Protein AF-A0AAP7DFC6-F1 (afdb_monomer)

Radius of gyration: 19.39 Å; Cα contacts (8 Å, |Δi|>4): 65; chains: 1; bounding box: 48×46×33 Å

Structure (mmCIF, N/CA/C/O backbone):
data_AF-A0AAP7DFC6-F1
#
_entry.id   AF-A0AAP7DFC6-F1
#
loop_
_atom_site.group_PDB
_atom_site.id
_atom_site.type_symbol
_atom_site.label_atom_id
_atom_site.label_alt_id
_atom_site.label_comp_id
_atom_site.label_asym_id
_atom_site.label_entity_id
_atom_site.label_seq_id
_atom_site.pdbx_PDB_ins_code
_atom_site.Cartn_x
_atom_site.Cartn_y
_atom_site.Cartn_z
_atom_site.occupancy
_atom_site.B_iso_or_equiv
_atom_site.auth_seq_id
_atom_site.auth_comp_id
_atom_site.auth_asym_id
_atom_site.auth_atom_id
_atom_site.pdbx_PDB_model_num
ATOM 1 N N . MET A 1 1 ? 31.034 40.107 22.214 1.00 41.69 1 MET A N 1
ATOM 2 C CA . MET A 1 1 ? 30.063 39.121 21.702 1.00 41.69 1 MET A CA 1
ATOM 3 C C . MET A 1 1 ? 30.721 38.435 20.524 1.00 41.69 1 MET A C 1
ATOM 5 O O . MET A 1 1 ? 30.723 38.997 19.439 1.00 41.69 1 MET A O 1
ATOM 9 N N . GLU A 1 2 ? 31.366 37.298 20.764 1.00 48.22 2 GLU A N 1
ATOM 10 C CA . GLU A 1 2 ? 31.886 36.445 19.693 1.00 48.22 2 GLU A CA 1
ATOM 11 C C . GLU A 1 2 ? 30.733 35.576 19.196 1.00 48.22 2 GLU A C 1
ATOM 13 O O . GLU A 1 2 ? 30.125 34.833 19.966 1.00 48.22 2 GLU A O 1
ATOM 18 N N . GLN A 1 3 ? 30.376 35.735 17.923 1.00 54.44 3 GLN A N 1
ATOM 19 C CA . GLN A 1 3 ? 29.492 34.796 17.251 1.00 54.44 3 GLN A CA 1
ATOM 20 C C . GLN A 1 3 ? 30.280 33.502 17.051 1.00 54.44 3 GLN A C 1
ATOM 22 O O . GLN A 1 3 ? 31.249 33.473 16.295 1.00 54.44 3 GLN A O 1
ATOM 27 N N . LEU A 1 4 ? 29.871 32.445 17.752 1.00 53.16 4 LEU A N 1
ATOM 28 C CA . LEU A 1 4 ? 30.278 31.079 17.449 1.00 53.16 4 LEU A CA 1
ATOM 29 C C . LEU A 1 4 ? 29.763 30.746 16.045 1.00 53.16 4 LEU A C 1
ATOM 31 O O . LEU A 1 4 ? 28.590 30.420 15.863 1.00 53.16 4 LEU A O 1
ATOM 35 N N . ALA A 1 5 ? 30.637 30.878 15.050 1.00 58.81 5 ALA A N 1
ATOM 36 C CA . ALA A 1 5 ? 30.436 30.291 13.740 1.00 58.81 5 ALA A CA 1
ATOM 37 C C . ALA A 1 5 ? 30.502 28.771 13.918 1.00 58.81 5 ALA A C 1
ATOM 39 O O . ALA A 1 5 ? 31.577 28.194 14.059 1.00 58.81 5 ALA A O 1
ATOM 40 N N . PHE A 1 6 ? 29.339 28.132 13.996 1.00 56.19 6 PHE A N 1
ATOM 41 C CA . PHE A 1 6 ? 29.234 26.685 13.901 1.00 56.19 6 PHE A CA 1
ATOM 42 C C . PHE A 1 6 ? 29.623 26.334 12.459 1.00 56.19 6 PHE A C 1
ATOM 44 O O . PHE A 1 6 ? 28.849 26.625 11.544 1.00 56.19 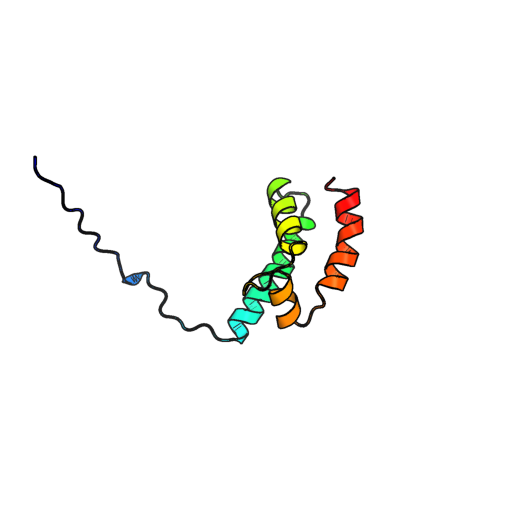6 PHE A O 1
ATOM 51 N N . SER A 1 7 ? 30.832 25.807 12.219 1.00 61.00 7 SER A N 1
ATOM 52 C CA . SER A 1 7 ? 31.097 25.182 10.923 1.00 61.00 7 SER A CA 1
ATOM 53 C C . SER A 1 7 ? 30.172 23.974 10.855 1.00 61.00 7 SER A C 1
ATOM 55 O O . SER A 1 7 ? 30.288 23.015 11.614 1.00 61.00 7 SER A O 1
ATOM 57 N N . LEU A 1 8 ? 29.156 24.071 10.004 1.00 58.00 8 LEU A N 1
ATOM 58 C CA . LEU A 1 8 ? 28.396 22.916 9.562 1.00 58.00 8 LEU A CA 1
ATOM 59 C C . LEU A 1 8 ? 29.299 22.169 8.579 1.00 58.00 8 LEU A C 1
ATOM 61 O O . LEU A 1 8 ? 29.049 22.185 7.377 1.00 58.00 8 LEU A O 1
ATOM 65 N N . ASP A 1 9 ? 30.377 21.568 9.083 1.00 63.34 9 ASP A N 1
ATOM 66 C CA . ASP A 1 9 ? 31.063 20.498 8.368 1.00 63.34 9 ASP A CA 1
ATOM 67 C C . ASP A 1 9 ? 30.095 19.312 8.386 1.00 63.34 9 ASP A C 1
ATOM 69 O O . ASP A 1 9 ? 30.124 18.451 9.264 1.00 63.34 9 ASP A O 1
ATOM 73 N N . VAL A 1 10 ? 29.111 19.371 7.485 1.00 63.66 10 VAL A N 1
ATOM 74 C CA . VAL A 1 10 ? 28.192 18.273 7.223 1.00 63.66 10 VAL A CA 1
ATOM 75 C C . VAL A 1 10 ? 29.051 17.144 6.684 1.00 63.66 10 VAL A C 1
ATOM 77 O O . VAL A 1 10 ? 29.681 17.286 5.640 1.00 63.66 10 VAL A O 1
ATOM 80 N N . ASP A 1 11 ? 29.107 16.057 7.442 1.00 65.50 11 ASP A N 1
ATOM 81 C CA . ASP A 1 11 ? 29.815 14.839 7.084 1.00 65.50 11 ASP A CA 1
ATOM 82 C C . ASP A 1 11 ? 29.197 14.239 5.808 1.00 65.50 11 ASP A C 1
ATOM 84 O O . ASP A 1 11 ? 28.165 13.557 5.841 1.00 65.50 11 ASP A O 1
ATOM 88 N N . THR A 1 12 ? 29.805 14.561 4.663 1.00 63.72 12 THR A N 1
ATOM 89 C CA . THR A 1 12 ? 29.376 14.119 3.329 1.00 63.72 12 THR A CA 1
ATOM 90 C C . THR A 1 12 ? 29.529 12.613 3.139 1.00 63.72 12 THR A C 1
ATOM 92 O O . THR A 1 12 ? 28.966 12.063 2.195 1.00 63.72 12 THR A O 1
ATOM 95 N N . ASP A 1 13 ? 30.224 11.915 4.044 1.00 64.38 13 ASP A N 1
ATOM 96 C CA . ASP A 1 13 ? 30.412 10.462 3.967 1.00 64.38 13 ASP A CA 1
ATOM 97 C C . ASP A 1 13 ? 29.106 9.685 4.237 1.00 64.38 13 ASP A C 1
ATOM 99 O O . ASP A 1 13 ? 29.051 8.465 4.069 1.00 64.38 13 ASP A O 1
ATOM 103 N N . THR A 1 14 ? 28.028 10.384 4.614 1.00 66.00 14 THR A N 1
ATOM 104 C CA . THR A 1 14 ? 26.674 9.825 4.765 1.00 66.00 14 THR A CA 1
ATOM 105 C C . THR A 1 14 ? 25.742 10.102 3.578 1.00 66.00 14 THR A C 1
ATOM 107 O O . THR A 1 14 ? 24.585 9.674 3.600 1.00 66.00 14 THR A O 1
ATOM 110 N N . GLU A 1 15 ? 26.212 10.773 2.519 1.00 67.00 15 GLU A N 1
ATOM 111 C CA . GLU A 1 15 ? 25.395 11.017 1.328 1.00 67.00 15 GLU A CA 1
ATOM 112 C C . GLU A 1 15 ? 25.174 9.726 0.525 1.00 67.00 15 GLU A C 1
ATOM 114 O O . GLU A 1 15 ? 26.094 9.127 -0.043 1.00 67.00 15 GLU A O 1
ATOM 119 N N . PHE A 1 16 ? 23.911 9.301 0.439 1.00 66.75 16 PHE A N 1
ATOM 120 C CA . PHE A 1 16 ? 23.504 8.224 -0.455 1.00 66.75 16 PHE A CA 1
ATOM 121 C C . PHE A 1 16 ? 23.598 8.703 -1.910 1.00 66.75 16 PHE A C 1
ATOM 123 O O . PHE A 1 16 ? 22.709 9.378 -2.419 1.00 66.75 16 PHE A O 1
ATOM 130 N N . ASN A 1 17 ? 24.678 8.318 -2.588 1.00 69.31 17 ASN A N 1
ATOM 131 C CA . ASN A 1 17 ? 24.934 8.624 -3.999 1.00 69.31 17 ASN A CA 1
ATOM 132 C C . ASN A 1 17 ? 24.451 7.513 -4.959 1.00 69.31 17 ASN A C 1
ATOM 134 O O . ASN A 1 17 ? 24.943 7.387 -6.081 1.00 69.31 17 ASN A O 1
ATOM 138 N N . GLY A 1 18 ? 23.518 6.664 -4.517 1.00 76.69 18 GLY A N 1
ATOM 139 C CA . GLY A 1 18 ? 22.971 5.572 -5.323 1.00 76.69 18 GLY A CA 1
ATOM 140 C C . GLY A 1 18 ? 21.841 6.035 -6.244 1.00 76.69 18 GLY A C 1
ATOM 141 O O . GLY A 1 18 ? 20.948 6.772 -5.831 1.00 76.69 18 GLY A O 1
ATOM 142 N N . VAL A 1 19 ? 21.849 5.569 -7.493 1.00 87.81 19 VAL A N 1
ATOM 143 C CA . VAL A 1 19 ? 20.689 5.678 -8.387 1.00 87.81 19 VAL A CA 1
ATOM 144 C C . VAL A 1 19 ? 19.834 4.437 -8.178 1.00 87.81 19 VAL A C 1
ATOM 146 O O . VAL A 1 19 ? 20.325 3.326 -8.362 1.00 87.81 19 VAL A O 1
ATOM 149 N N . TRP A 1 20 ? 18.575 4.630 -7.794 1.00 90.81 20 TRP A N 1
ATOM 150 C CA . TRP A 1 20 ? 17.617 3.536 -7.686 1.00 90.81 20 TRP A CA 1
ATOM 151 C C . TRP A 1 20 ? 17.260 3.024 -9.075 1.00 90.81 20 TRP A C 1
ATOM 153 O O . TRP A 1 20 ? 16.975 3.805 -9.985 1.00 90.81 20 TRP A O 1
ATOM 163 N N . THR A 1 21 ? 17.251 1.710 -9.225 1.00 95.31 21 THR A N 1
ATOM 164 C CA . THR A 1 21 ? 16.661 1.054 -10.387 1.00 95.31 21 THR A CA 1
ATOM 165 C C . THR A 1 21 ? 15.136 1.082 -10.286 1.00 95.31 21 THR A C 1
ATOM 167 O O . THR A 1 21 ? 14.568 1.092 -9.191 1.00 95.31 21 THR A O 1
ATOM 170 N N . ASP A 1 22 ? 14.452 1.047 -11.430 1.00 95.12 22 ASP A N 1
ATOM 171 C CA . ASP A 1 22 ? 12.985 0.961 -11.466 1.00 95.12 22 ASP A CA 1
ATOM 172 C C . ASP A 1 22 ? 12.473 -0.264 -10.692 1.00 95.12 22 ASP A C 1
ATOM 174 O O . ASP A 1 22 ? 11.443 -0.209 -10.024 1.00 95.12 22 ASP A O 1
ATOM 178 N N . GLU A 1 23 ? 13.224 -1.364 -10.737 1.00 96.44 23 GLU A N 1
ATOM 179 C CA . GLU A 1 23 ? 12.882 -2.617 -10.069 1.00 96.44 23 GLU A CA 1
ATOM 180 C C . GLU A 1 23 ? 12.968 -2.487 -8.540 1.00 96.44 23 GLU A C 1
ATOM 182 O O . GLU A 1 23 ? 12.060 -2.923 -7.834 1.00 96.44 23 GLU A O 1
ATOM 187 N N . GLU A 1 24 ? 13.982 -1.793 -8.012 1.00 95.94 24 GLU A N 1
ATOM 188 C CA . GLU A 1 24 ? 14.070 -1.466 -6.580 1.00 95.94 24 GLU A CA 1
ATOM 189 C C . GLU A 1 24 ? 12.934 -0.542 -6.130 1.00 95.94 24 GLU A C 1
ATOM 191 O O . GLU A 1 24 ? 12.390 -0.720 -5.037 1.00 95.94 24 GLU A O 1
ATOM 196 N N . ILE A 1 25 ? 12.539 0.41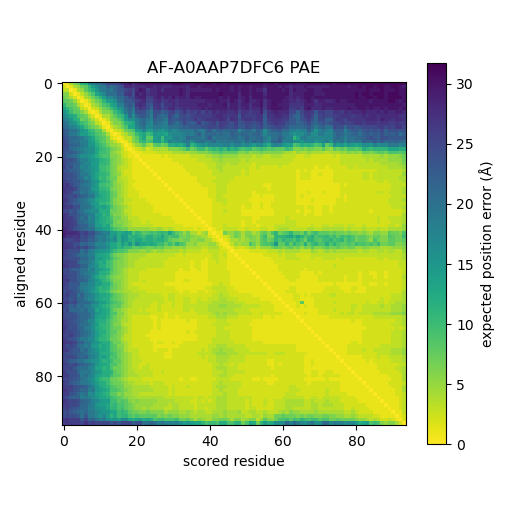9 -6.971 1.00 96.12 25 ILE A N 1
ATOM 197 C CA . ILE A 1 25 ? 11.405 1.307 -6.685 1.00 96.12 25 ILE A CA 1
ATOM 198 C C . ILE A 1 25 ? 10.108 0.494 -6.614 1.00 96.12 25 ILE A C 1
ATOM 200 O O . ILE A 1 25 ? 9.352 0.644 -5.654 1.00 96.12 25 ILE A O 1
ATOM 204 N N . ILE A 1 26 ? 9.859 -0.395 -7.580 1.00 97.50 26 ILE A N 1
ATOM 205 C CA . ILE A 1 26 ? 8.656 -1.240 -7.609 1.00 97.50 26 ILE A CA 1
ATOM 206 C C . ILE A 1 26 ? 8.623 -2.191 -6.404 1.00 97.50 26 ILE A C 1
ATOM 208 O O . ILE A 1 26 ? 7.574 -2.340 -5.775 1.00 97.50 26 ILE A O 1
ATOM 212 N N . LEU A 1 27 ? 9.760 -2.789 -6.032 1.00 97.88 27 LEU A N 1
ATOM 213 C CA . LEU A 1 27 ? 9.863 -3.642 -4.842 1.00 97.88 27 LEU A CA 1
ATOM 214 C C . LEU A 1 27 ? 9.584 -2.861 -3.552 1.00 97.88 27 LEU A C 1
ATOM 216 O O . LEU A 1 27 ? 8.880 -3.354 -2.667 1.00 97.88 27 LEU A O 1
ATOM 220 N N . ALA A 1 28 ? 10.090 -1.631 -3.441 1.00 97.75 28 ALA A N 1
ATOM 221 C CA . ALA A 1 28 ? 9.791 -0.762 -2.307 1.00 97.75 28 ALA A CA 1
ATOM 222 C C . ALA A 1 28 ? 8.296 -0.400 -2.251 1.00 97.75 28 ALA A C 1
ATOM 224 O O . ALA A 1 28 ? 7.680 -0.465 -1.185 1.00 97.75 28 ALA A O 1
ATOM 225 N N . GLN A 1 29 ? 7.698 -0.074 -3.399 1.00 98.00 29 GLN A N 1
ATOM 226 C CA . GLN A 1 29 ? 6.270 0.222 -3.531 1.00 98.00 29 GLN A CA 1
ATOM 227 C C . GLN A 1 29 ? 5.391 -0.970 -3.119 1.00 98.00 29 GLN A C 1
ATOM 229 O O . GLN A 1 29 ? 4.447 -0.798 -2.342 1.00 98.00 29 GLN A O 1
ATOM 234 N N . GLU A 1 30 ? 5.723 -2.182 -3.569 1.00 98.19 30 GLU A N 1
ATOM 235 C CA . GLU A 1 30 ? 5.022 -3.404 -3.164 1.00 98.19 30 GLU A CA 1
ATOM 236 C C . GLU A 1 30 ? 5.165 -3.654 -1.657 1.00 98.19 30 GLU A C 1
ATOM 238 O O . GLU A 1 30 ? 4.180 -3.918 -0.959 1.00 98.19 30 GLU A O 1
ATOM 243 N N . GLY A 1 31 ? 6.383 -3.497 -1.131 1.00 98.12 31 GLY A N 1
ATOM 244 C CA . GLY A 1 31 ? 6.668 -3.627 0.294 1.00 98.12 31 GLY A CA 1
ATOM 245 C C . GLY A 1 31 ? 5.817 -2.692 1.156 1.00 98.12 31 GLY A C 1
ATOM 246 O O . GLY A 1 31 ? 5.325 -3.110 2.204 1.00 98.12 31 GLY A O 1
ATOM 247 N N . MET A 1 32 ? 5.568 -1.458 0.703 1.00 97.75 32 MET A N 1
ATOM 248 C CA . MET A 1 32 ? 4.691 -0.518 1.410 1.00 97.75 32 MET A CA 1
ATOM 249 C C . MET A 1 32 ? 3.239 -1.002 1.489 1.00 97.75 32 MET A C 1
ATOM 251 O O . MET A 1 32 ? 2.617 -0.880 2.546 1.00 97.75 32 MET A O 1
ATOM 255 N N . LEU A 1 33 ? 2.701 -1.589 0.413 1.00 97.44 33 LEU A N 1
ATOM 256 C CA . LEU A 1 33 ? 1.346 -2.156 0.422 1.00 97.44 33 LEU A CA 1
ATOM 257 C C . LEU A 1 33 ? 1.238 -3.303 1.425 1.00 97.44 33 LEU A C 1
ATOM 259 O O . LEU A 1 33 ? 0.331 -3.320 2.260 1.00 97.44 33 LEU A O 1
ATOM 263 N N . LEU A 1 34 ? 2.178 -4.249 1.361 1.00 96.81 34 LEU A N 1
ATOM 264 C CA . LEU A 1 34 ? 2.200 -5.410 2.247 1.00 96.81 34 LEU A CA 1
ATOM 265 C C . LEU A 1 34 ? 2.369 -4.990 3.706 1.00 96.81 34 LEU A C 1
ATOM 267 O O . LEU A 1 34 ? 1.656 -5.492 4.575 1.00 96.81 34 LEU A O 1
ATOM 271 N N . LEU A 1 35 ? 3.258 -4.032 3.976 1.00 96.25 35 LEU A N 1
ATOM 272 C CA . LEU A 1 35 ? 3.457 -3.487 5.313 1.00 96.25 35 LEU A CA 1
ATOM 273 C C . LEU A 1 35 ? 2.167 -2.863 5.851 1.00 96.25 35 LEU A C 1
ATOM 275 O O . LEU A 1 35 ? 1.758 -3.197 6.960 1.00 96.25 35 LEU A O 1
ATOM 279 N N . ALA A 1 36 ? 1.488 -2.021 5.068 1.00 95.75 36 ALA A N 1
ATOM 280 C CA . ALA A 1 36 ? 0.235 -1.401 5.492 1.00 95.75 36 ALA A CA 1
ATOM 281 C C . ALA A 1 36 ? -0.841 -2.451 5.826 1.00 95.75 36 ALA A C 1
ATOM 283 O O . ALA A 1 36 ? -1.516 -2.349 6.851 1.00 95.75 36 ALA A O 1
ATOM 284 N N . LEU A 1 37 ? -0.968 -3.503 5.012 1.00 94.56 37 LEU A N 1
ATOM 285 C CA . LEU A 1 37 ? -1.897 -4.606 5.279 1.00 94.56 37 LEU A CA 1
ATOM 286 C C . LEU A 1 37 ? -1.523 -5.391 6.542 1.00 94.56 37 LEU A C 1
ATOM 288 O O . LEU A 1 37 ? -2.401 -5.716 7.345 1.00 94.56 37 LEU A O 1
ATOM 292 N N . HIS A 1 38 ? -0.233 -5.652 6.753 1.00 94.12 38 HIS A N 1
ATOM 293 C CA . HIS A 1 38 ? 0.260 -6.301 7.965 1.00 94.12 38 HIS A CA 1
ATOM 294 C C . HIS A 1 38 ? -0.003 -5.469 9.221 1.00 94.12 38 HIS A C 1
ATOM 296 O O . HIS A 1 38 ? -0.425 -6.029 10.233 1.00 94.12 38 HIS A O 1
ATOM 302 N N . GLU A 1 39 ? 0.185 -4.149 9.164 1.00 92.50 39 GLU A N 1
ATOM 303 C CA . GLU A 1 39 ? -0.140 -3.250 10.276 1.00 92.50 39 GLU A CA 1
ATOM 304 C C . GLU A 1 39 ? -1.637 -3.322 10.616 1.00 92.50 39 GLU A C 1
ATOM 306 O O . GLU A 1 39 ? -1.996 -3.461 11.784 1.00 92.50 39 GLU A O 1
ATOM 311 N N . ILE A 1 40 ? -2.522 -3.326 9.611 1.00 91.75 40 ILE A N 1
ATOM 312 C CA . ILE A 1 40 ? -3.978 -3.446 9.813 1.00 91.75 40 ILE A CA 1
ATOM 313 C C . ILE A 1 40 ? -4.364 -4.799 10.426 1.00 91.75 40 ILE A C 1
ATOM 315 O O . ILE A 1 40 ? -5.279 -4.864 11.256 1.00 91.75 40 ILE A O 1
ATOM 319 N N . GLN A 1 41 ? -3.698 -5.877 10.010 1.00 89.62 41 GLN A N 1
ATOM 320 C CA . GLN A 1 41 ? -3.963 -7.230 10.490 1.00 89.62 41 GLN A CA 1
ATOM 321 C C . GLN A 1 41 ? -3.424 -7.470 11.911 1.00 89.62 41 GLN A C 1
ATOM 323 O O . GLN A 1 41 ? -4.050 -8.202 12.683 1.00 89.62 41 GLN A O 1
ATOM 328 N N . ASP A 1 42 ? -2.274 -6.890 12.274 1.00 84.69 42 ASP A N 1
ATOM 329 C CA . ASP A 1 42 ? -1.632 -7.144 13.566 1.00 84.69 42 ASP A CA 1
ATOM 330 C C . ASP A 1 42 ? -2.338 -6.398 14.711 1.00 84.69 42 ASP A C 1
ATOM 332 O O . ASP A 1 42 ? -2.105 -5.222 15.015 1.00 84.69 42 ASP A O 1
ATOM 336 N N . GLY A 1 43 ? -3.190 -7.136 15.424 1.00 75.25 43 GLY A N 1
ATOM 337 C CA . GLY A 1 43 ? -3.910 -6.646 16.597 1.00 75.25 43 GLY A CA 1
ATOM 338 C C . GLY A 1 43 ? -3.018 -6.189 17.760 1.00 75.25 43 GLY A C 1
ATOM 339 O O . GLY A 1 43 ? -3.520 -5.525 18.665 1.00 75.25 43 GLY A O 1
ATOM 340 N N . ARG A 1 44 ? -1.711 -6.494 17.752 1.00 83.88 44 ARG A N 1
ATOM 341 C CA . ARG A 1 44 ? -0.760 -6.041 18.786 1.00 83.88 44 ARG A CA 1
ATOM 342 C C . ARG A 1 44 ? -0.182 -4.655 18.509 1.00 83.88 44 ARG A C 1
ATOM 344 O O . ARG A 1 44 ? 0.415 -4.064 19.407 1.00 83.88 44 ARG A O 1
ATOM 351 N N . LYS A 1 45 ? -0.328 -4.134 17.289 1.00 83.62 45 LYS A N 1
ATOM 352 C CA . LYS A 1 45 ? 0.112 -2.777 16.942 1.00 83.62 45 LYS A CA 1
ATOM 353 C C . LYS A 1 45 ? -0.737 -1.732 17.664 1.00 83.62 45 LYS A C 1
ATOM 355 O O . LYS A 1 45 ? -1.814 -2.028 18.187 1.00 83.62 45 LYS A O 1
ATOM 360 N N . SER A 1 46 ? -0.257 -0.494 17.735 1.00 87.62 46 SER A N 1
ATOM 361 C CA . SER A 1 46 ? -1.061 0.574 18.335 1.00 87.62 46 SER A CA 1
ATOM 362 C C . SER A 1 46 ? -2.265 0.890 17.443 1.00 87.62 46 SER A C 1
ATOM 364 O O . SER A 1 46 ? -2.176 0.807 16.220 1.00 87.62 46 SER A O 1
ATOM 366 N N . ALA A 1 47 ? -3.393 1.288 18.039 1.00 89.06 47 ALA A N 1
ATOM 367 C CA . ALA A 1 47 ? -4.559 1.718 17.264 1.00 89.06 47 ALA A CA 1
ATOM 368 C C . ALA A 1 47 ? -4.208 2.861 16.296 1.00 89.06 47 ALA A C 1
ATOM 370 O O . ALA A 1 47 ? -4.682 2.865 15.166 1.00 89.06 47 ALA A O 1
ATOM 371 N N . LYS A 1 48 ? -3.312 3.765 16.716 1.00 91.88 48 LYS A N 1
ATOM 372 C CA . LYS A 1 48 ? -2.813 4.872 15.897 1.00 91.88 48 LYS A CA 1
ATOM 373 C C . LYS A 1 48 ? -2.124 4.384 14.618 1.00 91.88 48 LYS A C 1
ATOM 375 O O . LYS A 1 48 ? -2.526 4.801 13.544 1.00 91.88 48 LYS A O 1
ATOM 380 N N . MET A 1 49 ? -1.169 3.457 14.723 1.00 91.75 49 MET A N 1
ATOM 381 C CA . MET A 1 49 ? -0.455 2.919 13.550 1.00 91.75 49 MET A CA 1
ATOM 382 C C . MET A 1 49 ? -1.403 2.252 12.552 1.00 91.75 49 MET A C 1
ATOM 384 O O . MET A 1 49 ? -1.262 2.410 11.344 1.00 91.75 49 MET A O 1
ATOM 388 N N . ARG A 1 50 ? -2.408 1.527 13.054 1.00 93.31 50 ARG A N 1
ATOM 389 C CA . ARG A 1 50 ? -3.406 0.886 12.190 1.00 93.31 50 ARG A CA 1
ATOM 390 C C . ARG A 1 50 ? -4.289 1.905 11.481 1.00 93.31 50 ARG A C 1
ATOM 392 O O . ARG A 1 50 ? -4.590 1.720 10.308 1.00 93.31 50 ARG A O 1
ATOM 399 N N . ILE A 1 51 ? -4.687 2.972 12.176 1.00 93.69 51 ILE A N 1
ATOM 400 C CA . ILE A 1 51 ? -5.450 4.075 11.582 1.00 93.69 51 ILE A CA 1
ATOM 401 C C . ILE A 1 51 ? -4.617 4.771 10.502 1.00 93.69 51 ILE A C 1
ATOM 403 O O . ILE A 1 51 ? -5.119 4.937 9.400 1.00 93.69 51 ILE A O 1
ATOM 407 N N . GLU A 1 52 ? -3.344 5.077 10.761 1.00 95.38 52 GLU A N 1
ATOM 408 C CA . GLU A 1 52 ? -2.445 5.689 9.768 1.00 95.38 52 GLU A CA 1
ATOM 409 C C . GLU A 1 52 ? -2.293 4.808 8.516 1.00 95.38 52 GLU A C 1
ATOM 411 O O . GLU A 1 52 ? -2.384 5.301 7.392 1.00 95.38 52 GLU A O 1
ATOM 416 N N . ALA A 1 53 ? -2.142 3.490 8.690 1.00 95.81 53 ALA A N 1
ATOM 417 C CA . ALA A 1 53 ? -2.091 2.546 7.574 1.00 95.81 53 ALA A CA 1
ATOM 418 C C . ALA A 1 53 ? -3.409 2.503 6.776 1.00 95.81 53 ALA A C 1
ATOM 420 O O . ALA A 1 53 ? -3.386 2.466 5.544 1.00 95.81 53 ALA A O 1
ATOM 421 N N . ILE A 1 54 ? -4.560 2.539 7.461 1.00 95.88 54 ILE A N 1
ATOM 422 C CA . ILE A 1 54 ? -5.884 2.614 6.822 1.00 95.88 54 ILE A CA 1
ATOM 423 C C . ILE A 1 54 ? -6.027 3.923 6.047 1.00 95.88 54 ILE A C 1
ATOM 425 O O . ILE A 1 54 ? -6.449 3.901 4.894 1.00 95.88 54 ILE A O 1
ATOM 429 N N . GLU A 1 55 ? -5.689 5.055 6.658 1.00 96.62 55 GLU A N 1
ATOM 430 C CA . GLU A 1 55 ? -5.782 6.374 6.035 1.00 96.62 55 GLU A CA 1
ATOM 431 C C . GLU A 1 55 ? -4.911 6.449 4.783 1.00 96.62 55 GLU A C 1
ATOM 433 O O . GLU A 1 55 ? -5.396 6.869 3.734 1.00 96.62 55 GLU A O 1
ATOM 438 N N . TRP A 1 56 ? -3.670 5.959 4.853 1.00 98.00 56 TRP A N 1
ATOM 439 C CA . TRP A 1 56 ? -2.780 5.890 3.696 1.00 98.00 56 TRP A CA 1
ATOM 440 C C . TRP A 1 56 ? -3.352 5.006 2.574 1.00 98.00 56 TRP A C 1
ATOM 442 O O . TRP A 1 56 ? -3.406 5.448 1.428 1.00 98.00 56 TRP A O 1
ATOM 452 N N . LEU A 1 57 ? -3.853 3.802 2.890 1.00 97.56 57 LEU A N 1
ATOM 453 C CA . LEU A 1 57 ? -4.460 2.894 1.901 1.00 97.56 57 LEU A CA 1
ATOM 454 C C . LEU A 1 57 ? -5.727 3.473 1.257 1.00 97.56 57 LEU A C 1
ATOM 456 O O . LEU A 1 57 ? -5.994 3.236 0.077 1.00 97.56 57 LEU A O 1
ATOM 460 N N . MET A 1 58 ? -6.537 4.207 2.020 1.00 96.88 58 MET A N 1
ATOM 461 C CA . MET A 1 58 ? -7.837 4.719 1.573 1.00 96.88 58 MET A CA 1
ATOM 462 C C . MET A 1 58 ? -7.753 6.085 0.882 1.00 96.88 58 MET A C 1
ATOM 464 O O . MET A 1 58 ? -8.706 6.461 0.199 1.00 96.88 58 MET A O 1
ATOM 468 N N . ARG A 1 59 ? -6.646 6.817 1.043 1.00 97.06 59 ARG A N 1
ATOM 469 C CA . ARG A 1 59 ? -6.430 8.135 0.437 1.00 97.06 59 ARG A CA 1
ATOM 470 C C . ARG A 1 59 ? -6.097 8.010 -1.047 1.00 97.06 59 ARG A C 1
ATOM 472 O O . ARG A 1 59 ? -5.103 7.389 -1.403 1.00 97.06 59 ARG A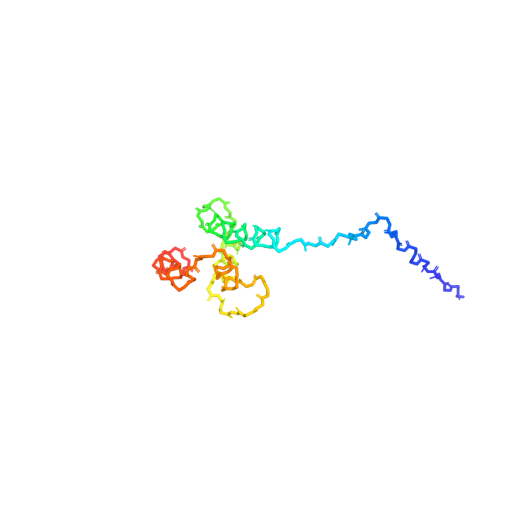 O 1
ATOM 479 N N . GLU A 1 60 ? -6.898 8.659 -1.884 1.00 97.50 60 GLU A N 1
ATOM 480 C CA . GLU A 1 60 ? -6.614 8.825 -3.312 1.00 97.50 60 GLU A CA 1
ATOM 481 C C . GLU A 1 60 ? -5.476 9.835 -3.513 1.00 97.50 60 GLU A C 1
ATOM 483 O O . GLU A 1 60 ? -5.526 10.940 -2.968 1.00 97.50 60 GLU A O 1
ATOM 488 N N . SER A 1 61 ? -4.433 9.455 -4.253 1.00 97.69 61 SER A N 1
ATOM 489 C CA . SER A 1 61 ? -3.288 10.328 -4.551 1.00 97.69 61 SER A CA 1
ATOM 490 C C . SER A 1 61 ? -2.458 9.791 -5.724 1.00 97.69 61 SER A C 1
ATOM 492 O O . SER A 1 61 ? -2.383 8.585 -5.939 1.00 97.69 61 SER A O 1
ATOM 494 N N . ASP A 1 62 ? -1.798 10.675 -6.466 1.00 96.81 62 ASP A N 1
ATOM 495 C CA . ASP A 1 62 ? -0.889 10.370 -7.579 1.00 96.81 62 ASP A CA 1
ATOM 496 C C . ASP A 1 62 ? 0.603 10.542 -7.222 1.00 96.81 62 ASP A C 1
ATOM 498 O O . ASP A 1 62 ? 1.466 10.475 -8.099 1.00 96.81 62 ASP A O 1
ATOM 502 N N . GLU A 1 63 ? 0.926 10.727 -5.938 1.00 97.12 63 GLU A N 1
ATOM 503 C CA . GLU A 1 63 ? 2.307 10.818 -5.454 1.00 97.12 63 GLU A CA 1
ATOM 504 C C . GLU A 1 63 ? 3.064 9.488 -5.662 1.00 97.12 63 GLU A C 1
ATOM 506 O O . GLU A 1 63 ? 2.460 8.421 -5.542 1.00 97.12 63 GLU A O 1
ATOM 511 N N . PRO A 1 64 ? 4.396 9.499 -5.885 1.00 94.19 64 PRO A N 1
ATOM 512 C CA . PRO A 1 64 ? 5.168 8.292 -6.220 1.00 94.19 64 PRO A CA 1
ATOM 513 C C . PRO A 1 64 ? 5.032 7.106 -5.251 1.00 94.19 64 PR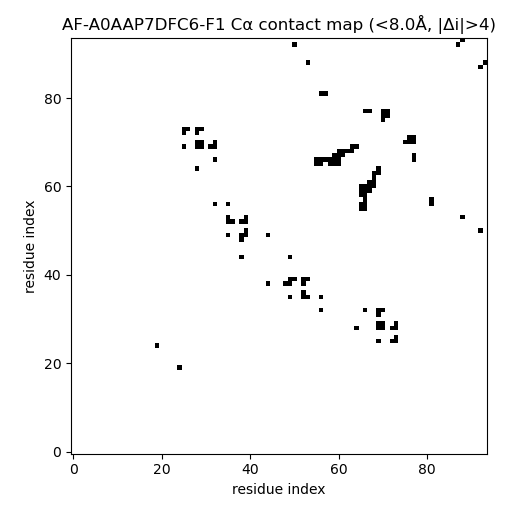O A C 1
ATOM 515 O O . PRO A 1 64 ? 5.219 5.966 -5.662 1.00 94.19 64 PRO A O 1
ATOM 518 N N . PHE A 1 65 ? 4.704 7.359 -3.982 1.00 96.69 65 PHE A N 1
ATOM 519 C CA . PHE A 1 65 ? 4.479 6.337 -2.950 1.00 96.69 65 PHE A CA 1
ATOM 520 C C . PHE A 1 65 ? 3.073 6.423 -2.333 1.00 96.69 65 PHE A C 1
ATOM 522 O O . PHE A 1 65 ? 2.850 6.064 -1.172 1.00 96.69 65 PHE A O 1
ATOM 529 N N . SER A 1 66 ? 2.102 6.929 -3.096 1.00 98.25 66 SER A N 1
ATOM 530 C CA . SER A 1 66 ? 0.694 6.772 -2.750 1.00 98.25 66 SER A CA 1
ATOM 531 C C . SER A 1 66 ? 0.269 5.311 -2.901 1.00 98.25 66 SER A C 1
ATOM 533 O O . SER A 1 66 ? 0.828 4.563 -3.704 1.00 98.25 66 SER A O 1
ATOM 535 N N . ALA A 1 67 ? -0.769 4.900 -2.172 1.00 98.25 67 ALA A N 1
ATOM 536 C CA . ALA A 1 67 ? -1.307 3.550 -2.3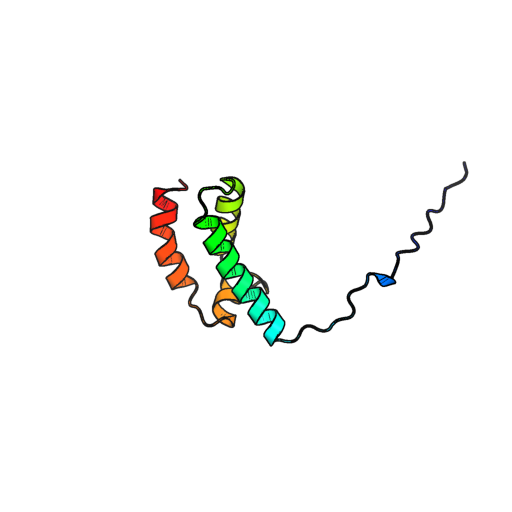05 1.00 98.25 67 ALA A CA 1
ATOM 537 C C . ALA A 1 67 ? -1.786 3.244 -3.740 1.00 98.25 67 ALA A C 1
ATOM 539 O O . ALA A 1 67 ? -1.653 2.109 -4.194 1.00 98.25 67 ALA A O 1
ATOM 540 N N . ASP A 1 68 ? -2.305 4.243 -4.467 1.00 98.50 68 ASP A N 1
ATOM 541 C CA . ASP A 1 68 ? -2.754 4.085 -5.854 1.00 98.50 68 ASP A CA 1
ATOM 542 C C . ASP A 1 68 ? -1.585 3.822 -6.814 1.00 98.50 68 ASP A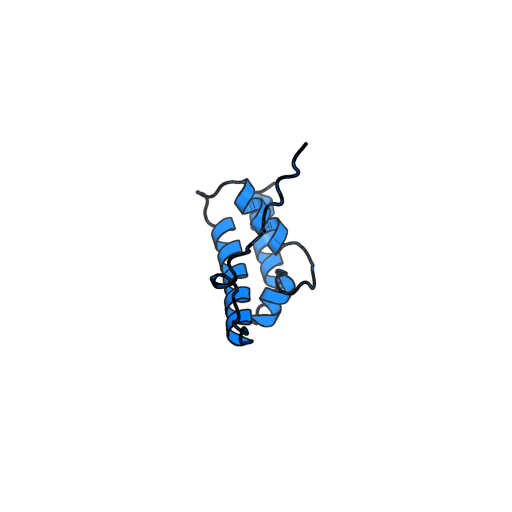 C 1
ATOM 544 O O . ASP A 1 68 ? -1.667 2.903 -7.635 1.00 98.50 68 ASP A O 1
ATOM 548 N N . ILE A 1 69 ? -0.493 4.592 -6.702 1.00 98.38 69 ILE A N 1
ATOM 549 C CA . ILE A 1 69 ? 0.700 4.403 -7.537 1.00 98.38 69 ILE A CA 1
ATOM 550 C C . ILE A 1 69 ? 1.400 3.094 -7.181 1.00 98.38 69 ILE A C 1
ATOM 552 O O . ILE A 1 69 ? 1.716 2.325 -8.091 1.00 98.38 69 ILE A O 1
ATOM 556 N N . CYS A 1 70 ? 1.560 2.790 -5.889 1.00 98.38 70 CYS A N 1
ATOM 557 C CA . CYS A 1 70 ? 2.147 1.525 -5.459 1.00 98.38 70 CYS A CA 1
ATOM 558 C C . CYS A 1 70 ? 1.352 0.332 -6.000 1.00 98.38 70 CYS A C 1
ATOM 560 O O . CYS A 1 70 ? 1.926 -0.563 -6.608 1.00 98.38 70 CYS A O 1
ATOM 562 N N .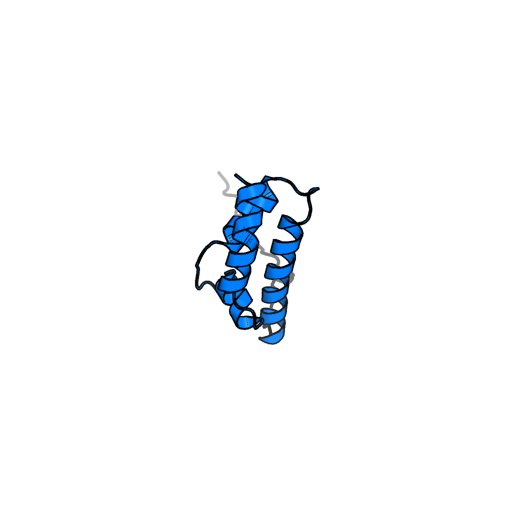 ALA A 1 71 ? 0.023 0.326 -5.843 1.00 98.12 71 ALA A N 1
ATOM 563 C CA . ALA A 1 71 ? -0.806 -0.771 -6.336 1.00 98.12 71 ALA A CA 1
ATOM 564 C C . ALA A 1 71 ? -0.684 -0.928 -7.852 1.00 98.12 71 ALA A C 1
ATOM 566 O O . ALA A 1 71 ? -0.423 -2.029 -8.331 1.00 98.12 71 ALA A O 1
ATOM 567 N N . LYS A 1 72 ? -0.810 0.173 -8.600 1.00 97.88 72 LYS A N 1
ATOM 568 C CA . LYS A 1 72 ? -0.720 0.158 -10.061 1.00 97.88 72 LYS A CA 1
ATOM 569 C C . LYS A 1 72 ? 0.618 -0.405 -10.548 1.00 97.88 72 LYS A C 1
ATOM 571 O O . LYS A 1 72 ? 0.622 -1.260 -11.431 1.00 97.88 72 LYS A O 1
ATOM 576 N N . ASN A 1 73 ? 1.731 0.071 -9.995 1.00 97.56 73 ASN A N 1
ATOM 577 C CA . ASN A 1 73 ? 3.069 -0.324 -10.437 1.00 97.56 73 ASN A CA 1
ATOM 578 C C . ASN A 1 73 ? 3.429 -1.756 -10.026 1.00 97.56 73 ASN A C 1
ATOM 580 O O . ASN A 1 73 ? 4.153 -2.428 -10.754 1.00 97.56 73 ASN A O 1
ATOM 584 N N . SER A 1 74 ? 2.874 -2.249 -8.918 1.00 96.88 74 SER A N 1
ATOM 585 C CA . SER A 1 74 ? 3.017 -3.644 -8.488 1.00 96.88 74 SER A CA 1
ATOM 586 C C . SER A 1 74 ? 1.990 -4.594 -9.133 1.00 96.88 74 SER A C 1
ATOM 588 O O . SER A 1 74 ? 1.932 -5.768 -8.782 1.00 96.88 74 SER A O 1
ATOM 590 N N . GLY A 1 75 ? 1.169 -4.122 -10.081 1.00 96.88 75 GLY A N 1
ATOM 591 C CA . GLY A 1 75 ? 0.219 -4.959 -10.827 1.00 96.88 75 GLY A CA 1
ATOM 592 C C . GLY A 1 75 ? -1.103 -5.264 -10.106 1.00 96.88 75 GLY A C 1
ATOM 593 O O . GLY A 1 75 ? -1.835 -6.165 -10.517 1.00 96.88 75 GLY A O 1
ATOM 594 N N . TYR A 1 76 ? -1.437 -4.514 -9.057 1.00 96.81 76 TYR A N 1
ATOM 595 C CA . TYR A 1 76 ? -2.665 -4.650 -8.270 1.00 96.81 76 TYR A CA 1
ATOM 596 C C . TYR A 1 76 ? -3.725 -3.595 -8.639 1.00 96.81 76 TYR A C 1
ATOM 598 O O . TYR A 1 76 ? -3.412 -2.477 -9.046 1.00 96.81 76 TYR A O 1
ATOM 606 N N . ASP A 1 77 ? -5.009 -3.917 -8.426 1.00 97.12 77 ASP A N 1
ATOM 607 C CA . ASP A 1 77 ? -6.105 -2.937 -8.498 1.00 97.12 77 ASP A CA 1
ATOM 608 C C . ASP A 1 77 ? -6.451 -2.419 -7.094 1.00 97.12 77 ASP A C 1
ATOM 610 O O . ASP A 1 77 ? -7.083 -3.104 -6.281 1.00 97.12 77 ASP A O 1
ATOM 614 N N . ILE A 1 78 ? -6.061 -1.173 -6.816 1.00 97.81 78 ILE A N 1
ATOM 615 C CA . ILE A 1 78 ? -6.319 -0.504 -5.534 1.00 97.81 78 ILE A CA 1
ATOM 616 C C . ILE A 1 78 ? -7.812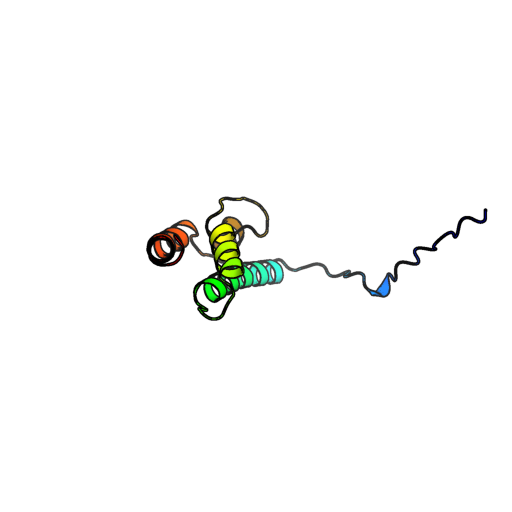 -0.411 -5.196 1.00 97.81 78 ILE A C 1
ATOM 618 O O . ILE A 1 78 ? -8.187 -0.440 -4.022 1.00 97.81 78 ILE A O 1
ATOM 622 N N . ARG A 1 79 ? -8.697 -0.334 -6.198 1.00 97.75 79 ARG A N 1
ATOM 623 C CA . ARG A 1 79 ? -10.146 -0.225 -5.973 1.00 97.75 79 ARG A CA 1
ATOM 624 C C . ARG A 1 79 ? -10.681 -1.516 -5.373 1.00 97.75 79 ARG A C 1
ATOM 626 O O . ARG A 1 79 ? -11.402 -1.460 -4.379 1.00 97.75 79 ARG A O 1
ATOM 633 N N . VAL A 1 80 ? -10.250 -2.654 -5.918 1.00 97.31 80 VAL A N 1
ATOM 634 C CA . VAL A 1 80 ? -10.594 -3.989 -5.412 1.00 97.31 80 VAL A CA 1
ATOM 635 C C . VAL A 1 80 ? -10.070 -4.164 -3.984 1.00 97.31 80 VAL A C 1
ATOM 637 O O . VAL A 1 80 ? -10.805 -4.603 -3.099 1.00 97.31 80 VAL A O 1
ATOM 640 N N . LEU A 1 81 ? -8.833 -3.733 -3.709 1.00 95.50 81 LEU A N 1
ATOM 641 C CA . LEU A 1 81 ? -8.271 -3.785 -2.356 1.00 95.50 81 LEU A CA 1
ATOM 642 C C . LEU A 1 81 ? -9.101 -2.963 -1.353 1.00 95.50 81 LEU A C 1
ATOM 644 O O . LEU A 1 81 ? -9.485 -3.464 -0.292 1.00 95.50 81 LEU A O 1
ATOM 648 N N . ARG A 1 82 ? -9.437 -1.715 -1.700 1.00 97.50 82 ARG A N 1
ATOM 649 C CA . ARG A 1 82 ? -10.275 -0.837 -0.865 1.00 97.50 82 ARG A CA 1
ATOM 650 C C . ARG A 1 82 ? -11.675 -1.419 -0.658 1.00 97.50 82 ARG A C 1
ATOM 652 O O . ARG A 1 82 ? -12.229 -1.307 0.436 1.00 97.50 82 ARG A O 1
ATOM 659 N N . GLU A 1 83 ? -12.258 -2.057 -1.670 1.00 97.44 83 GLU A N 1
ATOM 660 C CA . GLU A 1 83 ? -13.546 -2.751 -1.554 1.00 97.44 83 GLU A CA 1
ATOM 661 C C . GLU A 1 83 ? -13.507 -3.886 -0.530 1.00 97.44 83 GLU A C 1
ATOM 663 O O . GLU A 1 83 ? -14.412 -3.971 0.303 1.00 97.44 83 GLU A O 1
ATOM 668 N N . HIS A 1 84 ? -12.441 -4.690 -0.515 1.00 94.50 84 HIS A N 1
ATOM 669 C CA . HIS A 1 84 ? -12.258 -5.745 0.484 1.00 94.50 84 HIS A CA 1
ATOM 670 C C . HIS A 1 84 ? -11.985 -5.208 1.895 1.00 94.50 84 HIS A C 1
ATOM 672 O O . HIS A 1 84 ? -12.445 -5.797 2.877 1.00 94.50 84 HIS A O 1
ATOM 678 N N . LEU A 1 85 ? -11.283 -4.078 2.021 1.00 93.50 85 LEU A N 1
ATOM 679 C CA . LEU A 1 85 ? -10.959 -3.483 3.321 1.00 93.50 85 LEU A CA 1
ATOM 680 C C . LEU A 1 85 ? -12.138 -2.744 3.966 1.00 93.50 85 LEU A C 1
ATOM 682 O O . LEU A 1 85 ? -12.287 -2.779 5.188 1.00 93.50 85 LEU A O 1
ATOM 686 N N . ARG A 1 86 ? -13.012 -2.099 3.181 1.00 95.44 86 ARG A N 1
ATOM 687 C CA . ARG A 1 86 ? -14.142 -1.296 3.698 1.00 95.44 86 ARG A CA 1
ATOM 688 C C . ARG A 1 86 ? -15.013 -2.034 4.733 1.00 95.44 86 ARG A C 1
ATOM 690 O O . ARG A 1 86 ? -15.303 -1.430 5.768 1.00 95.44 86 ARG A O 1
ATOM 697 N N . PRO A 1 87 ? -15.448 -3.294 4.526 1.00 94.12 87 PRO A N 1
ATOM 698 C CA . PRO A 1 87 ? -16.210 -4.038 5.531 1.00 94.12 87 PRO A CA 1
ATOM 699 C C . PRO A 1 87 ? -15.441 -4.266 6.837 1.00 94.12 87 PRO A C 1
ATOM 701 O O . PRO A 1 87 ? -16.027 -4.168 7.915 1.00 94.12 87 PRO A O 1
ATOM 704 N N . ILE A 1 88 ? -14.136 -4.539 6.751 1.00 90.44 88 ILE A N 1
ATOM 705 C CA . ILE A 1 88 ? -13.264 -4.777 7.909 1.00 90.44 88 ILE A CA 1
ATOM 706 C C . ILE A 1 88 ? -13.110 -3.479 8.704 1.00 90.44 88 ILE A C 1
ATOM 708 O O . ILE A 1 88 ? -13.361 -3.456 9.908 1.00 90.44 88 ILE A O 1
ATOM 712 N N . ILE A 1 89 ? -12.790 -2.381 8.017 1.00 91.25 89 ILE A N 1
ATOM 713 C CA . ILE A 1 89 ? -12.643 -1.052 8.621 1.00 91.25 89 ILE A CA 1
ATOM 714 C C . ILE A 1 89 ? -13.925 -0.657 9.363 1.00 91.25 89 ILE A C 1
ATOM 716 O O . ILE A 1 89 ? -13.881 -0.312 10.540 1.00 91.25 89 ILE A O 1
ATOM 720 N N . ARG A 1 90 ? -15.089 -0.806 8.717 1.00 91.69 90 ARG A N 1
ATOM 721 C CA . ARG A 1 90 ? -16.396 -0.494 9.325 1.00 91.69 90 ARG A CA 1
ATOM 722 C C . ARG A 1 90 ? -16.692 -1.296 10.591 1.00 91.69 90 ARG A C 1
ATOM 724 O O . ARG A 1 90 ? -17.423 -0.802 11.444 1.00 91.69 90 ARG A O 1
ATOM 731 N N . LYS A 1 91 ? -16.187 -2.527 10.684 1.00 89.25 91 LYS A N 1
ATOM 732 C CA . LYS A 1 91 ? -16.443 -3.427 11.812 1.00 89.25 91 LYS A CA 1
ATOM 733 C C . LYS A 1 91 ? -15.524 -3.160 13.005 1.00 89.25 91 LYS A C 1
ATOM 735 O O . LYS A 1 91 ? -15.960 -3.353 14.134 1.00 89.25 91 LYS A O 1
ATOM 740 N N . TYR A 1 92 ? -14.278 -2.759 12.759 1.00 84.25 92 TYR A N 1
ATOM 741 C CA . TYR A 1 92 ? -13.228 -2.769 13.786 1.00 84.25 92 TYR A CA 1
ATOM 742 C C . TYR A 1 92 ? -12.590 -1.405 14.085 1.00 84.25 92 TYR A C 1
ATOM 744 O O . TYR A 1 92 ? -11.912 -1.285 15.101 1.00 84.25 92 TYR A O 1
ATOM 752 N N . TYR A 1 93 ? -12.788 -0.393 13.237 1.00 79.88 93 TYR A N 1
ATOM 753 C CA . TYR A 1 93 ? -12.042 0.874 13.281 1.00 79.88 93 TYR A CA 1
ATOM 754 C C . TYR A 1 93 ? -12.953 2.107 13.205 1.00 79.88 93 TYR A C 1
ATOM 756 O O . TYR A 1 93 ? -12.570 3.134 12.648 1.00 79.88 93 TYR A O 1
ATOM 764 N N . ARG A 1 94 ? -14.181 1.982 13.714 1.00 62.88 94 ARG A N 1
ATOM 765 C CA . ARG A 1 94 ? -15.192 3.041 13.714 1.00 62.88 94 ARG A CA 1
ATOM 766 C C . ARG A 1 94 ? -15.271 3.755 15.054 1.00 62.88 94 ARG A C 1
ATOM 768 O O . ARG A 1 94 ? -15.100 3.061 16.080 1.00 62.88 94 ARG A O 1
#

Mean predicted aligned error: 8.52 Å

Foldseek 3Di:
DDPPPPPPPPPCVPDDPDDDDPVNLLVVLLVLLVVLVVLCVDPVHDLVSVVVSLCQLPDDDPPSNGNCNNQVSNVHDSVVVCVVCVVVCVVPPD

Secondary structure (DSSP, 8-state):
-----------GGG---PPPPHHHHHHHHHHHHHHHHHHHH-TTS-HHHHHHHHHHHH----STTSHHHHHHHTT--HHHHHHHHHHHHHHH--

Sequence (94 aa):
MEQLAFSLDVDTDTEFNGVWTDEEIILAQEGMLLLALHEIQDGRKSAKMRIEAIEWLMRESDEPFSADICAKNSGYDIRVLREHLRPIIRKYYR

Solvent-accessible surface area (backbone atoms only — not comparable to full-atom values): 5714 Å² total; per-residue (Å²): 137,82,79,82,78,74,79,80,80,69,70,66,91,72,64,83,85,73,82,82,49,72,66,60,51,39,51,52,31,40,48,52,54,54,49,35,52,48,44,59,66,41,82,85,53,56,70,63,59,27,49,52,32,47,50,48,62,71,43,88,48,85,47,88,80,23,40,47,39,16,24,52,70,59,75,43,62,48,66,61,52,49,60,67,43,49,64,53,45,66,73,75,70,115

pLDDT: mean 87.67, std 14.44, range [41.69, 98.5]

Organism: NCBI:txid190893

Nearest PDB structures (foldseek):
  8i5w-assembly1_A  TM=5.032E-01  e=8.769E+00  Mus musculus
  7sqc-assembly1_3P  TM=3.531E-01  e=9.811E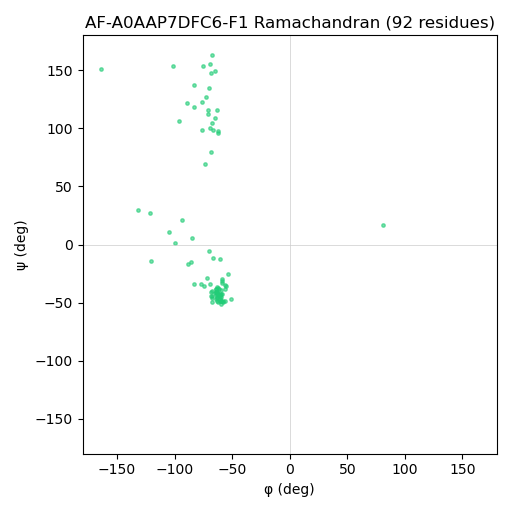+00  Chlamydomonas reinhardtii